Protein AF-A0A969FK19-F1 (afdb_monomer_lite)

Foldseek 3Di:
DDDDDFFDQAWAFDPPDPFTFTDPFAHWGKDWAADPVRDIDMDIDGDDDDDDDDRVDRDD

Secondary structure (DSSP, 8-state):
--------SS-EEPTT-SS--EESPPPEEEEEEE-TTS-EEEEEEE--------TT----

Sequence (60 aa):
VRYLGTPSTCVQFKPKSTNFALDQIKPGFRLLYLYPDGSYNTQVERVDCIHRLDFAATGY

pLDDT: mean 91.79, std 6.27, range [72.81, 98.56]

Structure (mmCIF, N/CA/C/O backbone):
data_AF-A0A969FK19-F1
#
_entry.id   AF-A0A969FK19-F1
#
loop_
_atom_site.group_PDB
_atom_site.id
_atom_site.type_symbol
_atom_site.label_atom_id
_atom_site.label_alt_id
_atom_site.label_comp_id
_atom_site.label_asym_id
_atom_site.label_entity_id
_atom_site.label_seq_id
_atom_site.pdbx_PDB_ins_code
_atom_site.Cartn_x
_atom_site.Cartn_y
_atom_site.Cartn_z
_atom_site.occupancy
_atom_site.B_iso_or_equiv
_atom_site.auth_seq_id
_atom_site.auth_comp_id
_atom_site.auth_asym_id
_atom_site.auth_atom_id
_atom_site.pdbx_PDB_model_num
ATOM 1 N N . VAL A 1 1 ? 6.500 3.712 16.800 1.00 84.56 1 VAL A N 1
ATOM 2 C CA . VAL A 1 1 ? 5.422 4.293 15.959 1.00 84.56 1 VAL A CA 1
ATOM 3 C C . VAL A 1 1 ? 5.136 3.339 14.806 1.00 84.56 1 VAL A C 1
ATOM 5 O O . VAL A 1 1 ? 6.087 2.769 14.285 1.00 84.56 1 VAL A O 1
ATOM 8 N N . ARG A 1 2 ? 3.866 3.113 14.440 1.00 91.25 2 ARG A N 1
ATOM 9 C C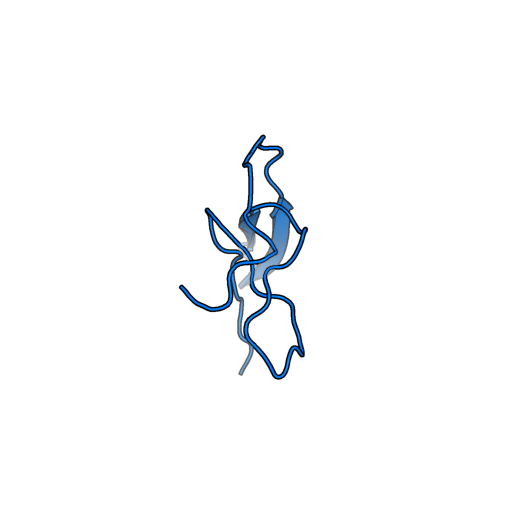A . ARG A 1 2 ? 3.467 2.287 13.283 1.00 91.25 2 ARG A CA 1
ATOM 10 C C . ARG A 1 2 ? 2.851 3.192 12.216 1.00 91.25 2 ARG A C 1
ATOM 12 O O . ARG A 1 2 ? 1.996 4.005 12.547 1.00 91.25 2 ARG A O 1
ATOM 19 N N . TYR A 1 3 ? 3.258 3.016 10.960 1.00 93.88 3 TYR A N 1
ATOM 20 C CA . TYR A 1 3 ? 2.712 3.742 9.811 1.00 93.88 3 TYR A CA 1
ATOM 21 C C . TYR A 1 3 ? 1.854 2.812 8.953 1.00 93.88 3 TYR A C 1
ATOM 23 O O . TYR A 1 3 ? 2.257 1.686 8.661 1.00 93.88 3 TYR A O 1
ATOM 31 N N . LEU A 1 4 ? 0.681 3.287 8.535 1.00 95.38 4 LEU A N 1
ATOM 32 C CA . LEU A 1 4 ? -0.220 2.579 7.626 1.00 95.38 4 LEU A CA 1
ATOM 33 C C . LEU A 1 4 ? -0.310 3.359 6.313 1.00 95.38 4 LEU A C 1
ATOM 35 O O . LEU A 1 4 ? -1.139 4.249 6.166 1.00 95.38 4 LEU A O 1
ATOM 39 N N . GLY A 1 5 ? 0.573 3.037 5.367 1.00 94.06 5 GLY A N 1
ATOM 40 C CA . GLY A 1 5 ? 0.530 3.617 4.023 1.00 94.06 5 GLY A CA 1
ATOM 41 C C . GLY A 1 5 ? -0.595 3.020 3.178 1.00 94.06 5 GLY A C 1
ATOM 42 O O . GLY A 1 5 ? -0.920 1.835 3.317 1.00 94.06 5 GLY A O 1
ATOM 43 N N . THR A 1 6 ? -1.157 3.818 2.277 1.00 95.50 6 THR A N 1
ATOM 44 C CA . THR A 1 6 ? -2.174 3.392 1.304 1.00 95.50 6 THR A CA 1
ATOM 45 C C . THR A 1 6 ? -1.569 3.448 -0.098 1.00 95.50 6 THR A C 1
ATOM 47 O O . THR A 1 6 ? -0.774 4.352 -0.362 1.00 95.50 6 THR A O 1
ATOM 50 N N . PRO A 1 7 ? -1.889 2.498 -0.995 1.00 95.88 7 PRO A N 1
ATOM 51 C CA . PRO A 1 7 ? -1.472 2.612 -2.385 1.00 95.88 7 PRO A CA 1
ATOM 52 C C . PRO A 1 7 ? -1.997 3.888 -3.045 1.00 95.88 7 PRO A C 1
ATOM 54 O O . PRO A 1 7 ? -3.046 4.407 -2.674 1.00 95.88 7 PRO A O 1
ATOM 57 N N . SER A 1 8 ? -1.291 4.361 -4.066 1.00 93.06 8 SER A N 1
ATOM 58 C CA . SER A 1 8 ? -1.803 5.424 -4.935 1.00 93.06 8 SER A CA 1
ATOM 59 C C . SER A 1 8 ? -2.983 4.922 -5.782 1.00 93.06 8 SER A C 1
ATOM 61 O O . SER A 1 8 ? -3.088 3.726 -6.074 1.00 93.06 8 SER A O 1
ATOM 63 N N . THR A 1 9 ? -3.858 5.833 -6.201 1.00 90.75 9 THR A N 1
ATOM 64 C CA . THR A 1 9 ? -5.022 5.540 -7.051 1.00 90.75 9 THR A CA 1
ATOM 65 C C . THR A 1 9 ? -4.694 5.489 -8.546 1.00 90.75 9 THR A C 1
ATOM 67 O O . THR A 1 9 ? -5.514 4.990 -9.312 1.00 90.75 9 THR A O 1
ATOM 70 N N . CYS A 1 10 ? -3.509 5.951 -8.967 1.00 88.50 10 CYS A N 1
ATOM 71 C CA . CYS A 1 10 ? -3.123 6.022 -10.384 1.00 88.50 10 CYS A CA 1
ATOM 72 C C . CYS A 1 10 ? -1.926 5.123 -10.719 1.00 88.50 10 CYS A C 1
ATOM 74 O O . CYS A 1 10 ? -2.055 4.167 -11.478 1.00 88.50 10 CYS A O 1
ATOM 76 N N . VAL A 1 11 ? -0.756 5.418 -10.144 1.00 90.06 11 VAL A N 1
ATOM 77 C CA . VAL A 1 11 ? 0.512 4.728 -10.440 1.00 90.06 11 VAL A CA 1
ATOM 78 C C . VAL A 1 11 ? 1.243 4.400 -9.146 1.00 90.06 11 VAL A C 1
ATOM 80 O O . VAL A 1 11 ? 1.120 5.136 -8.168 1.00 90.06 11 VAL A O 1
ATOM 83 N N . GLN A 1 12 ? 2.013 3.315 -9.126 1.00 92.81 12 GLN A N 1
ATOM 84 C CA . GLN A 1 12 ? 2.868 2.972 -7.989 1.00 92.81 12 GLN A CA 1
ATOM 85 C C . GLN A 1 12 ? 4.333 3.177 -8.367 1.00 92.81 12 GLN A C 1
ATOM 87 O O . GLN A 1 12 ? 4.734 2.847 -9.480 1.00 92.81 12 GLN A O 1
ATOM 92 N N . PHE A 1 13 ? 5.143 3.671 -7.435 1.00 93.81 13 PHE A N 1
ATOM 93 C CA . PHE A 1 13 ? 6.595 3.672 -7.600 1.00 93.81 13 PHE A CA 1
ATOM 94 C C . PHE A 1 13 ? 7.186 2.336 -7.177 1.00 93.81 13 PHE A C 1
ATOM 9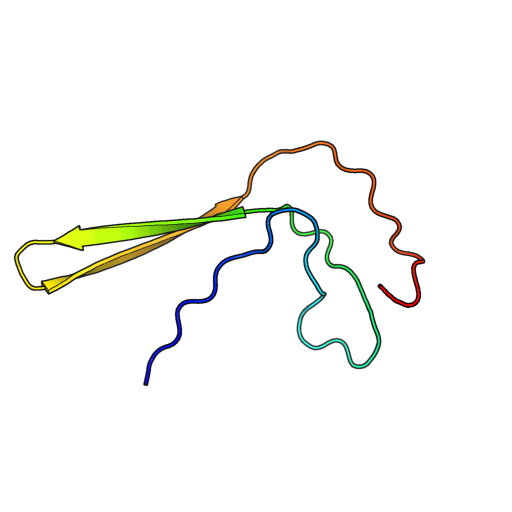6 O O . PHE A 1 13 ? 6.768 1.757 -6.172 1.00 93.81 13 PHE A O 1
ATOM 103 N N . LYS A 1 14 ? 8.189 1.875 -7.927 1.00 94.44 14 LYS A N 1
ATOM 104 C CA . LYS A 1 14 ? 8.874 0.616 -7.660 1.00 94.44 14 LYS A CA 1
ATOM 105 C C . LYS A 1 14 ? 9.671 0.715 -6.352 1.00 94.44 14 LYS A C 1
ATOM 107 O O . LYS A 1 14 ? 10.591 1.534 -6.257 1.00 94.44 14 LYS A O 1
ATOM 112 N N . PRO A 1 15 ? 9.372 -0.118 -5.340 1.00 94.06 15 PRO A N 1
ATOM 113 C CA . PRO A 1 15 ? 10.093 -0.086 -4.077 1.00 94.06 15 PRO A CA 1
ATOM 114 C C . PRO A 1 15 ? 11.585 -0.372 -4.263 1.00 94.06 15 PRO A C 1
ATOM 116 O O . PRO A 1 15 ? 11.965 -1.229 -5.060 1.00 94.06 15 PRO A O 1
ATOM 119 N N . LYS A 1 16 ? 12.425 0.299 -3.464 1.00 93.94 16 LYS A N 1
ATOM 120 C CA . LYS A 1 16 ? 13.892 0.125 -3.451 1.00 93.94 16 LYS A CA 1
ATOM 121 C C . LYS A 1 16 ? 14.576 0.445 -4.792 1.00 93.94 16 LYS A C 1
ATOM 123 O O . LYS A 1 16 ? 15.670 -0.051 -5.048 1.00 93.94 16 LYS A O 1
ATOM 128 N N . SER A 1 17 ? 13.950 1.260 -5.640 1.00 93.56 17 SER A N 1
ATOM 129 C CA . SER A 1 17 ? 14.581 1.773 -6.855 1.00 93.56 17 SER A CA 1
ATOM 130 C C . SER A 1 17 ? 15.418 3.016 -6.547 1.00 93.56 17 SER A C 1
ATOM 132 O O . SER A 1 17 ? 14.919 3.954 -5.931 1.00 93.56 17 SER A O 1
ATOM 134 N N . THR A 1 18 ? 16.681 3.031 -6.979 1.00 93.81 18 THR A N 1
ATOM 135 C CA . THR A 1 18 ? 17.558 4.214 -6.867 1.00 93.81 18 THR A CA 1
ATOM 136 C C . THR A 1 18 ? 17.154 5.311 -7.851 1.00 93.81 18 THR A C 1
ATOM 138 O O . THR A 1 18 ? 17.264 6.493 -7.542 1.00 93.81 18 THR A O 1
ATOM 141 N N . ASN A 1 19 ? 16.665 4.910 -9.026 1.00 93.00 19 ASN A N 1
ATOM 142 C CA . ASN A 1 19 ? 16.202 5.811 -10.077 1.00 93.00 19 ASN A CA 1
ATOM 143 C C . ASN A 1 19 ? 14.672 5.805 -10.139 1.00 93.00 19 ASN A C 1
ATOM 145 O O . ASN A 1 19 ? 14.033 4.854 -9.678 1.00 93.00 19 ASN A O 1
ATOM 149 N N . PHE A 1 20 ? 14.087 6.835 -10.751 1.00 91.81 20 PHE A N 1
ATOM 150 C CA . PHE A 1 20 ? 12.659 6.859 -11.055 1.00 91.81 20 PHE A CA 1
ATOM 151 C C . PHE A 1 20 ? 12.246 5.585 -11.804 1.00 91.81 20 PHE A C 1
ATOM 153 O O . PHE A 1 20 ? 12.835 5.234 -12.825 1.00 91.81 20 PHE A O 1
ATOM 160 N N . ALA A 1 21 ? 11.258 4.874 -11.264 1.00 93.19 21 ALA A N 1
ATOM 161 C CA . ALA A 1 21 ? 10.720 3.664 -11.864 1.00 93.19 21 ALA A CA 1
ATOM 162 C C . ALA A 1 21 ? 9.289 3.430 -11.380 1.00 93.19 21 ALA A C 1
ATOM 164 O O . ALA A 1 21 ? 9.009 3.491 -10.178 1.00 93.19 21 ALA A O 1
ATOM 165 N N . LEU A 1 22 ? 8.397 3.110 -12.316 1.00 93.38 22 LEU A N 1
ATOM 166 C CA . LEU A 1 22 ? 7.030 2.698 -12.017 1.00 93.38 22 LEU A CA 1
ATOM 167 C C . LEU A 1 22 ? 6.970 1.189 -11.740 1.00 93.38 22 LEU A C 1
ATOM 169 O O . LEU A 1 22 ? 7.700 0.396 -12.337 1.00 93.38 22 LEU A O 1
ATOM 173 N N . ASP A 1 23 ? 6.104 0.795 -10.813 1.00 92.25 23 ASP A N 1
ATOM 174 C CA . ASP A 1 23 ? 5.776 -0.600 -10.528 1.00 92.25 23 ASP A CA 1
ATOM 175 C C . ASP A 1 23 ? 4.616 -1.061 -11.425 1.00 92.25 23 ASP A C 1
ATOM 177 O O . ASP A 1 23 ? 3.756 -0.271 -11.817 1.00 92.25 23 ASP A O 1
ATOM 181 N N . GLN A 1 24 ? 4.576 -2.356 -11.730 1.00 90.06 24 GLN A N 1
ATOM 182 C CA . GLN A 1 24 ? 3.472 -2.991 -12.453 1.00 90.06 24 GLN A CA 1
ATOM 183 C C . GLN A 1 24 ? 2.291 -3.325 -11.532 1.00 90.06 24 GLN A C 1
ATOM 185 O O . GLN A 1 24 ? 1.221 -3.712 -12.006 1.00 90.06 24 GLN A O 1
ATOM 190 N N . ILE A 1 25 ? 2.466 -3.187 -10.214 1.00 92.38 25 ILE A N 1
ATOM 191 C CA . ILE A 1 25 ? 1.376 -3.333 -9.253 1.00 92.38 25 ILE A CA 1
ATOM 192 C C . ILE A 1 25 ? 0.258 -2.325 -9.552 1.00 92.38 25 ILE A C 1
ATOM 194 O O . ILE A 1 25 ? 0.477 -1.117 -9.651 1.00 92.38 25 ILE A O 1
ATOM 198 N N . LYS A 1 26 ? -0.972 -2.841 -9.614 1.00 92.69 26 LYS A N 1
ATOM 199 C CA . LYS A 1 26 ? -2.179 -2.050 -9.862 1.00 92.69 26 LYS A CA 1
ATOM 200 C C . LYS A 1 26 ? -2.455 -1.037 -8.734 1.00 92.69 26 LYS A C 1
ATOM 202 O O . LYS A 1 26 ? -2.026 -1.246 -7.586 1.00 92.69 26 LYS A O 1
ATOM 207 N N . PRO A 1 27 ? -3.209 0.040 -9.019 1.00 93.69 27 PRO A N 1
ATOM 208 C CA . PRO A 1 27 ? -3.798 0.898 -7.998 1.00 93.69 27 PRO A CA 1
ATOM 209 C C . PRO A 1 27 ? -4.528 0.122 -6.909 1.00 93.69 27 PRO A C 1
ATOM 211 O O . PRO A 1 27 ? -4.923 -1.033 -7.083 1.00 93.69 27 PRO A O 1
ATOM 214 N N . GLY A 1 28 ? -4.719 0.761 -5.765 1.00 94.25 28 GLY A N 1
ATOM 215 C CA . GLY A 1 28 ? -5.399 0.113 -4.659 1.00 94.25 28 GLY A CA 1
ATOM 216 C C . GLY A 1 28 ? -5.836 1.065 -3.568 1.00 94.25 28 GLY A C 1
ATOM 217 O O . GLY A 1 28 ? -5.563 2.260 -3.608 1.00 94.25 28 GLY A O 1
ATOM 218 N N . PHE A 1 29 ? -6.492 0.497 -2.569 1.00 95.12 29 PHE A N 1
ATOM 219 C CA . PHE A 1 29 ? -6.918 1.182 -1.359 1.00 95.12 29 PHE A CA 1
ATOM 220 C C . PHE A 1 29 ? -6.631 0.303 -0.141 1.00 95.12 29 PHE A C 1
ATOM 222 O O . PHE A 1 29 ? -6.245 -0.860 -0.262 1.00 95.12 29 PHE A O 1
ATOM 229 N N . ARG A 1 30 ? -6.778 0.876 1.053 1.00 97.50 30 ARG A N 1
ATOM 230 C CA . ARG A 1 30 ? -6.619 0.161 2.318 1.00 97.50 30 ARG A CA 1
ATOM 231 C C . ARG A 1 30 ? -7.955 0.114 3.043 1.00 97.50 30 ARG A C 1
ATOM 233 O O . ARG A 1 30 ? -8.540 1.155 3.320 1.00 97.50 30 ARG A O 1
ATOM 240 N N . LEU A 1 31 ? -8.385 -1.088 3.396 1.00 97.88 31 LEU A N 1
ATOM 241 C CA . LEU A 1 31 ? -9.478 -1.324 4.326 1.00 97.88 31 LEU A CA 1
ATOM 242 C C . LEU A 1 31 ? -8.942 -1.312 5.760 1.00 97.88 31 LEU A C 1
ATOM 244 O O . LEU A 1 31 ? -7.863 -1.849 6.044 1.00 97.88 31 LEU A O 1
ATOM 248 N N . LEU A 1 32 ? -9.702 -0.684 6.655 1.00 97.81 32 LEU A N 1
ATOM 249 C CA . LEU A 1 32 ? -9.473 -0.664 8.096 1.00 97.81 32 LEU A CA 1
ATOM 250 C C . LEU A 1 32 ? -10.732 -1.180 8.784 1.00 97.81 32 LEU A C 1
ATOM 252 O O . LEU A 1 32 ? -11.783 -0.548 8.724 1.00 97.81 32 LEU A O 1
ATOM 256 N N . TYR A 1 33 ? -10.607 -2.330 9.433 1.00 98.44 33 TYR A N 1
ATOM 257 C CA . TYR A 1 33 ? -11.647 -2.923 10.258 1.00 98.44 33 TYR A CA 1
ATOM 258 C C . TYR A 1 33 ? -11.335 -2.572 11.706 1.00 98.44 33 TYR A C 1
ATOM 260 O O . TYR A 1 33 ? -10.286 -2.967 12.210 1.00 98.44 33 TYR A O 1
ATOM 268 N N . LEU A 1 34 ? -12.208 -1.801 12.347 1.00 98.12 34 LEU A N 1
ATOM 269 C CA . LEU A 1 34 ? -12.050 -1.362 13.732 1.00 98.12 34 LEU A CA 1
ATOM 270 C C . LEU A 1 34 ? -13.018 -2.148 14.614 1.00 98.12 34 LEU A C 1
ATOM 272 O O . LEU A 1 34 ? -14.190 -2.282 14.259 1.00 98.12 34 LEU A O 1
ATOM 276 N N . TYR A 1 35 ? -12.539 -2.642 15.752 1.00 98.56 35 TYR A N 1
ATOM 277 C CA . TYR A 1 35 ? -13.339 -3.436 16.681 1.00 98.56 35 TYR A CA 1
ATOM 278 C C . TYR A 1 35 ? -13.534 -2.703 18.021 1.00 98.56 35 TYR A C 1
ATOM 280 O O . TYR A 1 35 ? -12.706 -1.866 18.392 1.00 98.56 35 TYR A O 1
ATOM 288 N N . PRO A 1 36 ? -14.617 -2.995 18.771 1.00 98.50 36 PRO A N 1
ATOM 289 C CA . PRO A 1 36 ? -14.921 -2.301 20.029 1.00 98.50 36 PRO A CA 1
ATOM 290 C C . PRO A 1 36 ? -13.873 -2.468 21.137 1.00 98.50 36 PRO A C 1
ATOM 292 O O . PRO A 1 36 ? -13.791 -1.629 22.027 1.00 98.50 36 PRO A O 1
ATOM 295 N N . ASP A 1 37 ? -13.069 -3.531 21.088 1.00 98.19 37 ASP A N 1
ATOM 296 C CA . ASP A 1 37 ? -11.977 -3.799 22.034 1.00 98.19 37 ASP A CA 1
ATOM 297 C C . ASP A 1 37 ? -10.709 -2.968 21.751 1.00 98.19 37 ASP A C 1
ATOM 299 O O . ASP A 1 37 ? -9.691 -3.124 22.423 1.00 98.19 37 ASP A O 1
ATOM 303 N N . GLY A 1 38 ? -10.760 -2.085 20.749 1.00 97.25 38 GLY A N 1
ATOM 304 C CA . GLY A 1 38 ? -9.637 -1.259 20.317 1.00 97.25 38 GLY A CA 1
ATOM 305 C C . GLY A 1 38 ? -8.659 -1.983 19.391 1.00 97.25 38 GLY A C 1
ATOM 306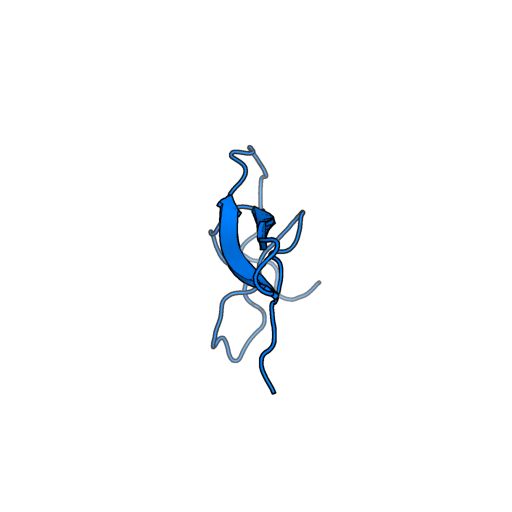 O O . GLY A 1 38 ? -7.685 -1.374 18.940 1.00 97.25 38 GLY A O 1
ATOM 307 N N . SER A 1 39 ? -8.903 -3.256 19.069 1.00 97.88 39 SER A N 1
ATOM 308 C CA . SER A 1 39 ? -8.150 -3.952 18.034 1.00 97.88 39 SER A CA 1
ATOM 309 C C . SER A 1 39 ? -8.561 -3.468 16.640 1.00 97.88 39 SER A C 1
ATOM 311 O O . SER A 1 39 ? -9.629 -2.883 16.428 1.00 97.88 39 SER A O 1
ATOM 313 N N . TYR A 1 40 ? -7.688 -3.696 15.660 1.00 97.62 40 TYR A N 1
ATOM 314 C CA . TYR A 1 40 ? -8.006 -3.431 14.264 1.00 97.62 40 TYR A CA 1
ATOM 315 C C . TYR A 1 40 ? -7.337 -4.438 13.337 1.00 97.62 40 TYR A C 1
ATOM 317 O O . TYR A 1 40 ? -6.228 -4.908 13.595 1.00 97.62 40 TYR A O 1
ATOM 325 N N . ASN A 1 41 ? -7.992 -4.692 12.209 1.00 98.12 41 ASN A N 1
ATOM 326 C CA . ASN A 1 41 ? -7.423 -5.394 11.069 1.00 98.12 41 ASN A CA 1
ATOM 327 C C . ASN A 1 41 ? -7.299 -4.446 9.882 1.00 98.12 41 ASN A C 1
ATOM 329 O O . ASN A 1 41 ? -8.033 -3.467 9.749 1.00 98.12 41 ASN A O 1
ATOM 333 N N . THR A 1 42 ? -6.348 -4.723 8.997 1.00 98.19 42 THR A N 1
ATOM 334 C CA . THR A 1 42 ? -6.164 -3.915 7.796 1.00 98.19 42 THR A CA 1
ATOM 335 C C . THR A 1 42 ? -5.741 -4.758 6.612 1.00 98.19 42 THR A C 1
ATOM 337 O O . THR A 1 42 ? -4.926 -5.667 6.752 1.00 98.19 42 THR A O 1
ATOM 340 N N . GLN A 1 43 ? -6.272 -4.422 5.441 1.00 98.06 43 GLN A N 1
ATOM 341 C CA . GLN A 1 43 ? -6.007 -5.128 4.195 1.00 98.06 43 GLN A CA 1
ATOM 342 C C . GLN A 1 43 ? -5.815 -4.124 3.066 1.00 98.06 43 GLN A C 1
ATOM 344 O O . GLN A 1 43 ? -6.484 -3.094 3.025 1.00 98.06 43 GLN A O 1
ATOM 349 N N . VAL A 1 44 ? -4.870 -4.402 2.172 1.00 97.31 44 VAL A N 1
ATOM 350 C CA . VAL A 1 44 ? -4.712 -3.637 0.935 1.00 97.31 44 VAL A CA 1
ATOM 351 C C . VAL A 1 44 ? -5.447 -4.376 -0.168 1.00 97.31 44 VAL A C 1
ATOM 353 O O . VAL A 1 44 ? -5.120 -5.525 -0.446 1.00 97.31 44 VAL A O 1
ATOM 356 N N . GLU A 1 45 ? -6.383 -3.690 -0.810 1.00 96.06 45 GLU A N 1
ATOM 357 C CA . GLU A 1 45 ? -7.105 -4.182 -1.978 1.00 96.06 45 GLU A CA 1
ATOM 358 C C . GLU A 1 45 ? -6.554 -3.537 -3.239 1.00 96.06 45 GLU A C 1
ATOM 360 O O . GLU A 1 45 ? -6.259 -2.338 -3.263 1.00 96.06 45 GLU A O 1
ATOM 365 N N . ARG A 1 46 ? -6.402 -4.338 -4.294 1.00 94.81 46 ARG A N 1
ATOM 366 C CA . ARG A 1 46 ? -5.940 -3.871 -5.601 1.00 94.81 46 ARG A CA 1
ATOM 367 C C . ARG A 1 46 ? -7.109 -3.850 -6.564 1.00 94.81 46 ARG A C 1
ATOM 369 O O . ARG A 1 46 ? -7.836 -4.828 -6.685 1.00 94.81 46 ARG A O 1
ATOM 376 N N . VAL A 1 47 ? -7.277 -2.723 -7.241 1.00 92.50 47 VAL A N 1
ATOM 377 C CA . VAL A 1 47 ? -8.362 -2.538 -8.198 1.00 92.50 47 VAL A CA 1
ATOM 378 C C . VAL A 1 47 ? -7.889 -3.043 -9.548 1.00 92.50 47 VAL A C 1
ATOM 380 O O . VAL A 1 47 ? -6.840 -2.624 -10.040 1.00 92.50 47 VAL A O 1
ATOM 383 N N . ASP A 1 48 ? -8.660 -3.946 -10.148 1.00 89.06 48 ASP A N 1
ATOM 384 C CA . ASP A 1 48 ? -8.423 -4.313 -11.533 1.00 89.06 48 ASP A CA 1
ATOM 385 C C . ASP A 1 48 ? -8.874 -3.167 -12.440 1.00 89.06 48 ASP A C 1
ATOM 387 O O . ASP A 1 48 ? -10.062 -2.863 -12.541 1.00 89.06 48 ASP A O 1
ATOM 391 N N . CYS A 1 49 ? -7.916 -2.485 -13.057 1.00 82.56 49 CYS A N 1
ATOM 392 C CA . CYS A 1 49 ? -8.187 -1.444 -14.027 1.00 82.56 49 CYS A CA 1
ATOM 393 C C . CYS A 1 49 ? -7.239 -1.578 -15.216 1.00 82.56 49 CYS A C 1
ATOM 395 O O . CYS A 1 49 ? -6.067 -1.943 -15.081 1.00 82.56 49 CYS A O 1
ATOM 397 N N . ILE A 1 50 ? -7.756 -1.258 -16.401 1.00 77.12 50 ILE A N 1
ATOM 398 C CA . ILE A 1 50 ? -6.935 -1.131 -17.598 1.00 77.12 50 ILE A CA 1
ATOM 399 C C . ILE A 1 50 ? -6.377 0.286 -17.595 1.00 77.12 50 ILE A C 1
ATOM 401 O O . ILE A 1 50 ? -7.074 1.246 -17.919 1.00 77.12 50 ILE A O 1
ATOM 405 N N . HIS A 1 51 ? -5.112 0.413 -17.212 1.00 72.81 51 HIS A N 1
ATOM 406 C CA . HIS A 1 51 ? -4.382 1.668 -17.282 1.00 72.81 51 HIS A CA 1
ATOM 407 C C . HIS A 1 51 ? -3.097 1.446 -18.077 1.00 72.81 51 HIS A C 1
ATOM 409 O O . HIS A 1 51 ? -2.284 0.587 -17.734 1.00 72.81 51 HIS A O 1
ATOM 415 N N . ARG A 1 52 ? -2.927 2.180 -19.182 1.00 79.38 52 ARG A N 1
ATOM 416 C CA . ARG A 1 52 ? -1.717 2.089 -20.002 1.00 79.38 52 ARG A CA 1
ATOM 417 C C . ARG A 1 52 ? -0.650 2.981 -19.372 1.00 79.38 52 ARG A C 1
ATOM 419 O O . ARG A 1 52 ? -0.683 4.193 -19.545 1.00 79.38 52 ARG A O 1
ATOM 426 N N . LEU A 1 53 ? 0.259 2.363 -18.627 1.00 83.38 53 LEU A N 1
ATOM 427 C CA . LEU A 1 53 ? 1.410 3.034 -18.031 1.00 83.38 53 LEU A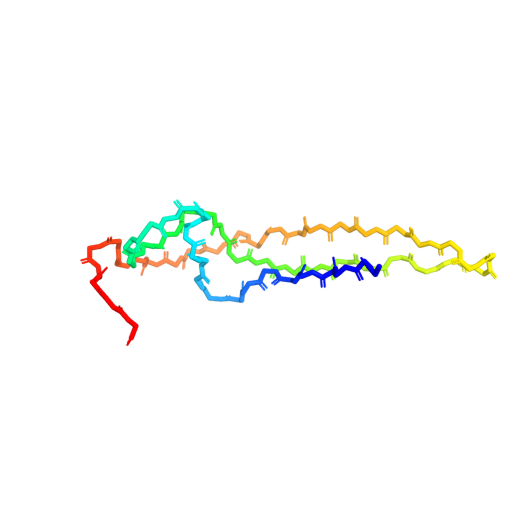 CA 1
ATOM 428 C C . LEU A 1 53 ? 2.550 3.145 -19.043 1.00 83.38 53 LEU A C 1
ATOM 430 O O . LEU A 1 53 ? 2.839 2.186 -19.763 1.00 83.38 53 LEU A O 1
ATOM 434 N N . ASP A 1 54 ? 3.219 4.295 -19.051 1.00 84.69 54 ASP A N 1
ATOM 435 C CA . ASP A 1 54 ? 4.505 4.450 -19.722 1.00 84.69 54 ASP A CA 1
ATOM 436 C C . ASP A 1 54 ? 5.636 4.079 -18.757 1.00 84.69 54 ASP A C 1
ATOM 438 O O . ASP A 1 54 ? 6.067 4.872 -17.922 1.00 84.69 54 ASP A O 1
ATOM 442 N N . PHE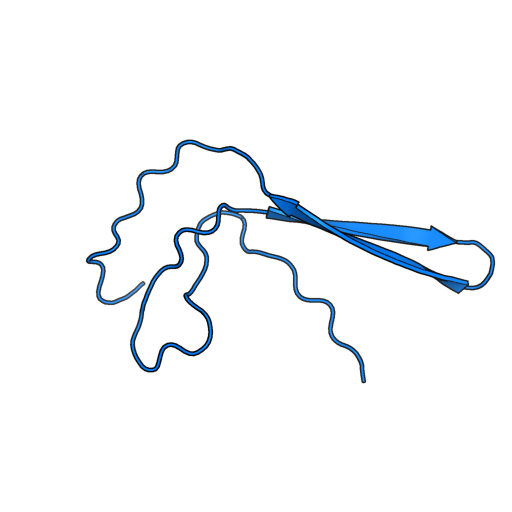 A 1 55 ? 6.113 2.840 -18.859 1.00 84.00 55 PHE A N 1
ATOM 443 C CA . PHE A 1 55 ? 7.226 2.354 -18.041 1.00 84.00 55 PHE A CA 1
ATOM 444 C C . PHE A 1 55 ? 8.593 2.892 -18.487 1.00 84.00 55 PHE A C 1
ATOM 446 O O . PHE A 1 55 ? 9.571 2.683 -17.771 1.00 84.00 55 PHE A O 1
ATOM 453 N N . ALA A 1 56 ? 8.680 3.553 -19.647 1.00 86.44 56 ALA A N 1
ATOM 454 C CA . ALA A 1 56 ? 9.902 4.196 -20.123 1.00 86.44 56 ALA A CA 1
ATOM 455 C C . ALA A 1 56 ? 10.041 5.643 -19.620 1.00 86.44 56 ALA A C 1
ATOM 457 O O . ALA A 1 56 ? 11.082 6.264 -19.842 1.00 86.44 56 ALA A O 1
ATOM 458 N N . ALA A 1 57 ? 9.026 6.168 -18.924 1.00 84.44 57 ALA A N 1
ATOM 459 C CA . ALA A 1 57 ? 9.081 7.484 -18.310 1.00 84.44 57 ALA A CA 1
ATOM 460 C C . ALA A 1 57 ? 10.293 7.602 -17.368 1.00 84.44 57 ALA A C 1
ATOM 462 O O . ALA A 1 57 ? 10.529 6.747 -16.513 1.00 84.44 57 ALA A O 1
ATOM 463 N N . THR A 1 58 ? 11.058 8.683 -17.519 1.00 85.12 58 THR A N 1
ATOM 464 C CA . THR A 1 58 ? 12.252 8.983 -16.708 1.00 85.12 58 THR A CA 1
ATOM 465 C C . THR A 1 58 ? 11.964 9.949 -15.555 1.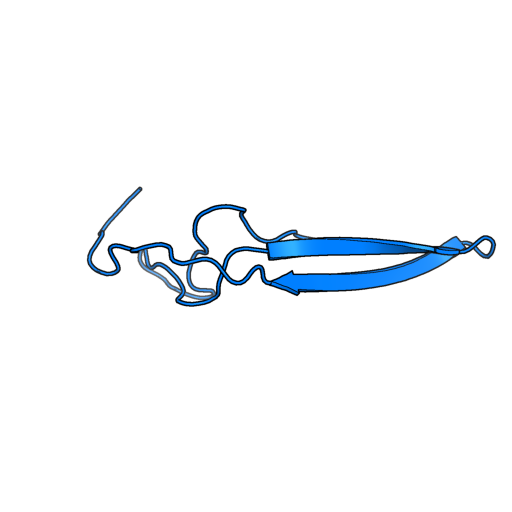00 85.12 58 THR A C 1
ATOM 467 O O . THR A 1 58 ? 12.864 10.259 -14.774 1.00 85.12 58 THR A O 1
ATOM 470 N N . GLY A 1 59 ? 10.714 10.404 -15.428 1.00 80.25 59 GLY A N 1
ATOM 471 C CA . GLY A 1 59 ? 10.245 11.339 -14.408 1.00 80.25 59 GLY A CA 1
ATOM 472 C C . GLY A 1 59 ? 8.715 11.421 -14.344 1.00 80.25 59 GLY A C 1
ATOM 473 O O . GLY A 1 59 ? 8.027 10.739 -15.107 1.00 80.25 59 GLY A O 1
ATOM 474 N N . TYR A 1 60 ? 8.212 12.242 -13.413 1.00 74.25 60 TYR A N 1
ATOM 475 C CA . TYR A 1 60 ? 6.788 12.552 -13.213 1.00 74.25 60 TYR A CA 1
ATOM 476 C C . TYR A 1 60 ? 6.454 13.948 -13.739 1.00 74.25 60 TYR A C 1
ATOM 478 O O . TYR A 1 60 ? 7.271 14.862 -13.478 1.00 74.25 60 TYR A O 1
#

Radius of gyration: 14.9 Å; chains: 1; bounding box: 32×18×42 Å